Protein AF-A0A1S8ITG5-F1 (afdb_monomer_lite)

Secondary structure (DSSP, 8-state):
-PPPSTT--HHHHHHHHHTS--HHHHHHHTT--SS--HHHHHHHHTTSS-------HHHHHHHHHHHHHHH-

Structure (mmCIF, N/CA/C/O backbone):
data_AF-A0A1S8ITG5-F1
#
_entry.id   AF-A0A1S8ITG5-F1
#
loop_
_atom_site.group_PDB
_atom_site.id
_atom_site.type_symbol
_atom_site.label_atom_id
_atom_site.label_alt_id
_atom_site.label_comp_id
_atom_site.label_asym_id
_atom_site.label_entity_id
_atom_site.label_seq_id
_atom_site.pdbx_PDB_ins_code
_atom_site.Cartn_x
_atom_site.Cartn_y
_atom_site.Cartn_z
_atom_site.occupancy
_atom_site.B_iso_or_equiv
_atom_site.auth_seq_id
_atom_site.auth_comp_id
_atom_site.auth_asym_id
_atom_site.auth_atom_id
_atom_site.pdbx_PDB_model_num
ATOM 1 N N . MET A 1 1 ? -1.125 19.432 -1.581 1.00 53.50 1 MET A N 1
ATOM 2 C CA . MET A 1 1 ? -0.186 19.633 -2.705 1.00 53.50 1 MET A CA 1
ATOM 3 C C . MET A 1 1 ? 0.390 18.279 -3.064 1.00 53.50 1 MET A C 1
ATOM 5 O O . MET A 1 1 ? 0.712 17.540 -2.144 1.00 53.50 1 MET A O 1
ATOM 9 N N . ILE A 1 2 ? 0.459 17.936 -4.350 1.00 61.81 2 ILE A N 1
ATOM 10 C CA . ILE A 1 2 ? 1.120 16.705 -4.805 1.00 61.81 2 ILE A CA 1
ATOM 11 C C . ILE A 1 2 ? 2.624 16.924 -4.612 1.00 61.81 2 ILE A C 1
ATOM 13 O O . ILE A 1 2 ? 3.170 17.877 -5.165 1.00 61.81 2 ILE A O 1
ATOM 17 N N . GLN A 1 3 ? 3.262 16.117 -3.765 1.00 72.00 3 GLN A N 1
ATOM 18 C CA . GLN A 1 3 ? 4.711 16.153 -3.579 1.00 72.00 3 GLN A CA 1
ATOM 19 C C . GLN A 1 3 ? 5.383 15.251 -4.613 1.00 72.00 3 GLN A C 1
ATOM 21 O O . GLN A 1 3 ? 4.859 14.195 -4.961 1.00 72.00 3 GLN A O 1
ATOM 26 N N . SER A 1 4 ? 6.540 15.681 -5.113 1.00 85.50 4 SER A N 1
ATOM 27 C CA . SER A 1 4 ? 7.374 14.837 -5.965 1.00 85.50 4 SER A CA 1
ATOM 28 C C . SER A 1 4 ? 7.957 13.699 -5.134 1.00 85.50 4 SER A C 1
ATOM 30 O O . SER A 1 4 ? 8.556 13.949 -4.091 1.00 85.50 4 SER A O 1
ATOM 32 N N . THR A 1 5 ? 7.818 12.466 -5.611 1.00 87.69 5 THR A N 1
ATOM 33 C CA . THR A 1 5 ? 8.393 11.281 -4.960 1.00 87.69 5 THR A CA 1
ATOM 34 C C . THR A 1 5 ? 9.832 11.001 -5.395 1.00 87.69 5 THR A C 1
ATOM 36 O O . THR A 1 5 ? 10.486 10.164 -4.788 1.00 87.69 5 THR A O 1
ATOM 39 N N . LEU A 1 6 ? 10.351 11.705 -6.411 1.00 86.88 6 LEU A N 1
ATOM 40 C CA . LEU A 1 6 ? 11.673 11.441 -7.007 1.00 86.88 6 LEU A CA 1
ATOM 41 C C . LEU A 1 6 ? 12.841 11.581 -6.021 1.00 86.88 6 LEU A C 1
ATOM 43 O O . LEU A 1 6 ? 13.888 10.977 -6.223 1.00 86.88 6 LEU A O 1
ATOM 47 N N . SER A 1 7 ? 12.679 12.401 -4.983 1.00 89.62 7 SER A N 1
ATOM 48 C CA . SER A 1 7 ? 13.709 12.687 -3.980 1.00 89.62 7 SER A CA 1
ATOM 49 C C . SER A 1 7 ? 13.325 12.224 -2.573 1.00 89.62 7 SER A C 1
ATOM 51 O O . SER A 1 7 ? 13.942 12.671 -1.610 1.00 89.62 7 SER A O 1
ATOM 53 N N . MET A 1 8 ? 12.288 11.393 -2.438 1.00 92.38 8 MET A N 1
ATOM 54 C CA . MET A 1 8 ? 11.875 10.847 -1.146 1.00 92.38 8 MET A CA 1
ATOM 55 C C . MET A 1 8 ? 12.679 9.591 -0.821 1.00 92.38 8 MET A C 1
ATOM 57 O O . MET A 1 8 ? 12.891 8.733 -1.679 1.00 92.38 8 MET A O 1
ATOM 61 N N . SER A 1 9 ? 13.073 9.447 0.440 1.00 91.44 9 SER A N 1
ATOM 62 C CA . SER A 1 9 ? 13.454 8.143 0.974 1.00 91.44 9 SER A CA 1
ATOM 63 C C . SER A 1 9 ? 12.248 7.197 1.004 1.00 91.44 9 SER A C 1
ATOM 65 O O . SER A 1 9 ? 11.090 7.626 0.991 1.00 91.44 9 SER A O 1
ATOM 67 N N . HIS A 1 10 ? 12.514 5.893 1.099 1.00 86.62 10 HIS A N 1
ATOM 68 C CA . HIS A 1 10 ? 11.458 4.885 1.196 1.00 86.62 10 HIS A CA 1
ATOM 69 C C . HIS A 1 10 ? 10.510 5.150 2.378 1.00 86.62 10 HIS A C 1
ATOM 71 O O . HIS A 1 10 ? 9.290 5.113 2.230 1.00 86.62 10 HIS A O 1
ATOM 77 N N . GLN A 1 11 ? 11.064 5.512 3.537 1.00 89.50 11 GLN A N 1
ATOM 78 C CA . GLN A 1 11 ? 10.280 5.804 4.733 1.00 89.50 11 GLN A CA 1
ATOM 79 C C . GLN A 1 11 ? 9.419 7.067 4.578 1.00 89.50 11 GLN A C 1
ATOM 81 O O . GLN A 1 11 ? 8.247 7.060 4.952 1.00 89.50 11 GLN A O 1
ATOM 86 N N . GLU A 1 12 ? 9.960 8.138 3.989 1.00 91.69 12 GLU A N 1
ATOM 87 C CA . GLU A 1 12 ? 9.183 9.352 3.701 1.00 91.69 12 GLU A CA 1
ATOM 88 C C . GLU A 1 12 ? 8.033 9.065 2.735 1.00 91.69 12 GLU A C 1
ATOM 90 O O . GLU A 1 12 ? 6.925 9.567 2.924 1.00 91.69 12 GLU A O 1
ATOM 95 N N . TRP A 1 13 ? 8.275 8.21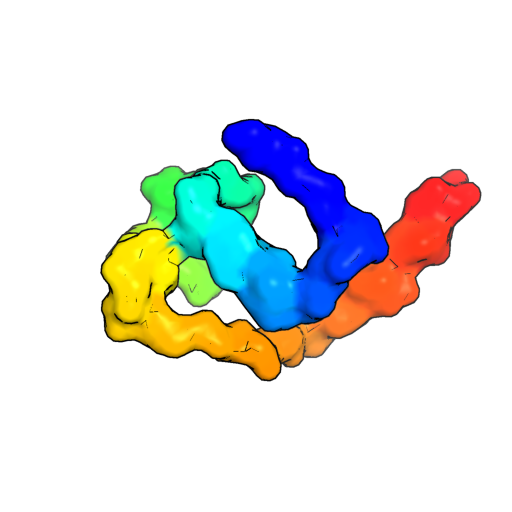6 1.735 1.00 90.19 13 TRP A N 1
ATOM 96 C CA . TRP A 1 13 ? 7.246 7.782 0.799 1.00 90.19 13 TRP A CA 1
ATOM 97 C C . TRP A 1 13 ? 6.146 6.957 1.484 1.00 90.19 13 TRP A C 1
ATOM 99 O O . TRP A 1 13 ? 4.960 7.190 1.229 1.00 90.19 13 TRP A O 1
ATOM 109 N N . LEU A 1 14 ? 6.504 6.039 2.391 1.00 89.44 14 LEU A N 1
ATOM 110 C CA . LEU A 1 14 ? 5.537 5.271 3.185 1.00 89.44 14 LEU A CA 1
ATOM 111 C C . LEU A 1 14 ? 4.656 6.188 4.052 1.00 89.44 14 LEU A C 1
ATOM 113 O O . LEU A 1 14 ? 3.429 6.039 4.060 1.00 89.44 14 LEU A O 1
ATOM 117 N N . GLU A 1 15 ? 5.257 7.170 4.725 1.00 91.12 15 GLU A N 1
ATOM 118 C CA . GLU A 1 15 ? 4.526 8.153 5.534 1.00 91.12 15 GLU A CA 1
ATOM 119 C C . GLU A 1 15 ? 3.651 9.080 4.684 1.00 91.12 15 GLU A C 1
ATOM 121 O O . GLU A 1 15 ? 2.521 9.402 5.061 1.00 91.12 15 GLU A O 1
ATOM 126 N N . ASP A 1 16 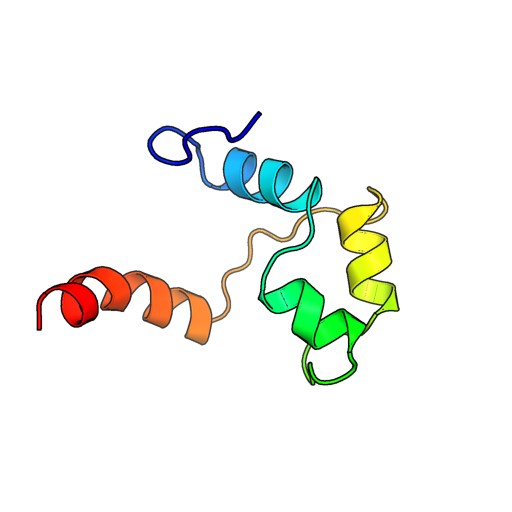? 4.120 9.505 3.510 1.00 91.50 16 ASP A N 1
ATOM 127 C CA . ASP A 1 16 ? 3.312 10.346 2.628 1.00 91.50 16 ASP A CA 1
ATOM 128 C C . ASP A 1 16 ? 2.096 9.584 2.079 1.00 91.50 16 ASP A C 1
ATOM 130 O O . ASP A 1 16 ? 0.970 10.088 2.125 1.00 91.50 16 ASP A O 1
ATOM 134 N N . ARG A 1 17 ? 2.276 8.311 1.696 1.00 90.75 17 ARG A N 1
ATOM 135 C CA . ARG A 1 17 ? 1.180 7.420 1.271 1.00 90.75 17 ARG A CA 1
ATOM 136 C C . ARG A 1 17 ? 0.127 7.185 2.340 1.00 90.75 17 ARG A C 1
ATOM 138 O O . ARG A 1 17 ? -1.023 6.878 2.011 1.00 90.75 17 ARG A O 1
ATOM 145 N N . ARG A 1 18 ? 0.483 7.311 3.616 1.00 91.69 18 ARG A N 1
ATOM 146 C CA . ARG A 1 18 ? -0.465 7.201 4.729 1.00 91.69 18 ARG A CA 1
ATOM 147 C C . ARG A 1 18 ? -1.536 8.294 4.688 1.00 91.69 18 ARG A C 1
ATOM 149 O O . ARG A 1 18 ? -2.662 8.052 5.111 1.00 91.69 18 ARG A O 1
ATOM 156 N N . LYS A 1 19 ? -1.212 9.471 4.143 1.00 92.25 19 LYS A N 1
ATOM 157 C CA . LYS A 1 19 ? -2.072 10.668 4.157 1.00 92.25 19 LYS A CA 1
ATOM 158 C C . LYS A 1 19 ? -3.212 10.633 3.134 1.00 92.25 19 LYS A C 1
ATOM 160 O O . LYS A 1 19 ? -4.080 11.501 3.170 1.00 92.25 19 LYS A O 1
ATOM 165 N N . GLY A 1 20 ? -3.212 9.670 2.214 1.00 92.69 20 GLY A N 1
ATOM 166 C CA . GLY A 1 20 ? -4.210 9.556 1.150 1.00 92.69 20 GLY A CA 1
ATOM 167 C C . GLY A 1 20 ? -4.693 8.126 0.930 1.00 92.69 20 GLY A C 1
ATOM 168 O O . GLY A 1 20 ? -4.204 7.186 1.554 1.00 92.69 20 GLY A O 1
ATOM 169 N N . ILE A 1 21 ? -5.655 7.964 0.023 1.00 95.38 21 ILE A N 1
ATOM 170 C CA . ILE A 1 21 ? -6.162 6.662 -0.429 1.00 95.38 21 ILE A CA 1
ATOM 171 C C . ILE A 1 21 ? -5.536 6.349 -1.791 1.00 95.38 21 ILE A C 1
ATOM 173 O O . ILE A 1 21 ? -5.765 7.073 -2.759 1.00 95.38 21 ILE A O 1
ATOM 177 N N . GLY A 1 22 ? -4.727 5.291 -1.853 1.00 93.00 22 GLY A N 1
ATOM 178 C CA . GLY A 1 22 ? -4.106 4.789 -3.082 1.00 93.00 22 GLY A CA 1
ATOM 179 C C . GLY A 1 22 ? -4.873 3.619 -3.707 1.00 93.00 22 GLY A C 1
ATOM 180 O O . GLY A 1 22 ? -5.858 3.131 -3.158 1.00 93.00 22 GLY A O 1
ATOM 181 N N . GLY A 1 23 ? -4.394 3.112 -4.848 1.00 93.50 23 GLY A N 1
ATOM 182 C CA . GLY A 1 23 ? -5.075 2.041 -5.594 1.00 93.50 23 GLY A CA 1
ATOM 183 C C . GLY A 1 23 ? -5.317 0.754 -4.788 1.00 93.50 23 GLY A C 1
ATOM 184 O O . GLY A 1 23 ? -6.421 0.213 -4.801 1.00 93.50 23 GLY A O 1
ATOM 185 N N . SER A 1 24 ? -4.328 0.299 -4.013 1.00 91.88 24 SER A N 1
ATOM 186 C CA . SER A 1 24 ? -4.470 -0.874 -3.132 1.00 91.88 24 SER A CA 1
ATOM 187 C C . SER A 1 24 ? -5.480 -0.658 -1.999 1.00 91.88 24 SER A C 1
ATOM 189 O O . SER A 1 24 ? -6.132 -1.600 -1.538 1.00 91.88 24 SER A O 1
ATOM 191 N N . ASP A 1 25 ? -5.623 0.587 -1.547 1.00 96.19 25 ASP A N 1
ATOM 192 C CA . ASP A 1 25 ? -6.557 0.947 -0.484 1.00 96.19 25 ASP A CA 1
ATOM 193 C C . ASP A 1 25 ? -7.991 0.871 -1.005 1.00 96.19 25 ASP A C 1
ATOM 195 O O . ASP A 1 25 ? -8.853 0.330 -0.322 1.00 96.19 25 ASP A O 1
ATOM 199 N N . VAL A 1 26 ? -8.234 1.308 -2.247 1.00 97.44 26 VAL A N 1
ATOM 200 C CA . VAL A 1 26 ? -9.553 1.213 -2.895 1.00 97.44 26 VAL A CA 1
ATOM 201 C C . VAL A 1 26 ? -10.034 -0.237 -2.964 1.00 97.44 26 VAL A C 1
ATOM 203 O O . VAL A 1 26 ? -11.154 -0.522 -2.547 1.00 97.44 26 VAL A O 1
ATOM 206 N N . ALA A 1 27 ? -9.189 -1.172 -3.410 1.00 97.44 27 ALA A N 1
ATOM 207 C CA . ALA A 1 27 ? -9.555 -2.592 -3.440 1.00 97.44 27 ALA A CA 1
ATOM 208 C C . ALA A 1 27 ? -9.899 -3.131 -2.039 1.00 97.44 27 ALA A C 1
ATOM 210 O O . ALA A 1 27 ? -10.827 -3.921 -1.882 1.00 97.44 27 ALA A O 1
ATOM 211 N N . THR A 1 28 ? -9.184 -2.667 -1.011 1.00 97.75 28 THR A N 1
ATOM 212 C CA . THR A 1 28 ? -9.435 -3.040 0.389 1.00 97.75 28 THR A CA 1
ATOM 213 C C . THR A 1 28 ? -10.753 -2.463 0.910 1.00 97.75 28 THR A C 1
ATOM 215 O O . THR A 1 28 ? -11.527 -3.177 1.542 1.00 97.75 28 THR A O 1
ATOM 218 N N . ILE A 1 29 ? -11.040 -1.194 0.604 1.00 97.31 29 ILE A N 1
ATOM 219 C CA . ILE A 1 29 ? -12.289 -0.505 0.969 1.00 97.31 29 ILE A CA 1
ATOM 220 C C . ILE A 1 29 ? -13.496 -1.202 0.339 1.00 97.31 29 ILE A C 1
ATOM 222 O O . ILE A 1 29 ? -14.519 -1.374 0.996 1.00 97.31 29 ILE A O 1
ATOM 226 N N . LEU A 1 30 ? -13.366 -1.635 -0.916 1.00 97.62 30 LEU A N 1
ATOM 227 C CA . LEU A 1 30 ? -14.420 -2.345 -1.642 1.00 97.62 30 LEU A CA 1
ATOM 228 C C . LEU A 1 30 ? -14.548 -3.828 -1.247 1.00 97.62 30 LEU A C 1
ATOM 230 O O . LEU A 1 30 ? -15.408 -4.520 -1.783 1.00 97.62 30 LEU A O 1
ATOM 234 N N . GLY A 1 31 ? -13.705 -4.333 -0.338 1.00 96.38 31 GLY A N 1
ATOM 235 C CA . GLY A 1 31 ? -13.724 -5.738 0.082 1.00 96.38 31 GLY A CA 1
ATOM 236 C C . GLY A 1 31 ? -13.221 -6.721 -0.982 1.00 96.38 31 GLY A C 1
ATOM 237 O O . GLY A 1 31 ? -13.498 -7.912 -0.893 1.00 96.38 31 GLY A O 1
ATOM 238 N N . LEU A 1 32 ? -12.483 -6.236 -1.984 1.00 97.25 32 LEU A N 1
ATOM 239 C CA . LEU A 1 32 ? -11.908 -7.035 -3.073 1.00 97.25 32 LEU A CA 1
ATOM 240 C C . LEU A 1 32 ? -10.471 -7.494 -2.777 1.00 97.25 32 LEU A C 1
ATOM 242 O O . LEU A 1 32 ? -9.879 -8.235 -3.558 1.00 97.25 32 LEU A O 1
ATOM 246 N N . ASN A 1 33 ? -9.888 -7.040 -1.666 1.00 95.94 33 ASN A N 1
ATOM 247 C CA . ASN A 1 33 ? -8.541 -7.410 -1.254 1.00 95.94 33 ASN A CA 1
ATOM 248 C C . ASN A 1 33 ? -8.564 -8.620 -0.306 1.00 95.94 33 ASN A C 1
ATOM 250 O O . ASN A 1 33 ? -9.053 -8.523 0.816 1.00 95.94 33 ASN A O 1
ATOM 254 N N . GLN A 1 34 ? -7.974 -9.739 -0.731 1.00 95.69 34 GLN A N 1
ATOM 255 C CA . GLN A 1 34 ? -7.848 -10.948 0.094 1.00 95.69 34 GLN A CA 1
ATOM 256 C C . GLN A 1 34 ? -6.727 -10.880 1.149 1.00 95.69 34 GLN A C 1
ATOM 258 O O . GLN A 1 34 ? -6.698 -11.695 2.066 1.00 95.69 34 GLN A O 1
ATOM 263 N N . TYR A 1 35 ? -5.797 -9.928 1.026 1.00 92.50 35 TYR A N 1
ATOM 264 C CA . TYR A 1 35 ? -4.605 -9.828 1.877 1.00 92.50 35 TYR A CA 1
ATOM 265 C C . TYR A 1 35 ? -4.753 -8.824 3.024 1.00 92.50 35 TYR A C 1
ATOM 267 O O . TYR A 1 35 ? -3.979 -8.863 3.981 1.00 92.50 35 TYR A O 1
ATOM 275 N N . LYS A 1 36 ? -5.711 -7.896 2.929 1.00 94.25 36 LYS A N 1
ATOM 276 C CA . LYS A 1 36 ? -5.901 -6.816 3.903 1.00 94.25 36 LYS A CA 1
ATOM 277 C C . LYS A 1 36 ? -7.383 -6.548 4.118 1.00 94.25 36 LYS A C 1
ATOM 279 O O . LYS A 1 36 ? -8.136 -6.411 3.162 1.00 94.25 36 LYS A O 1
ATOM 284 N N . SER A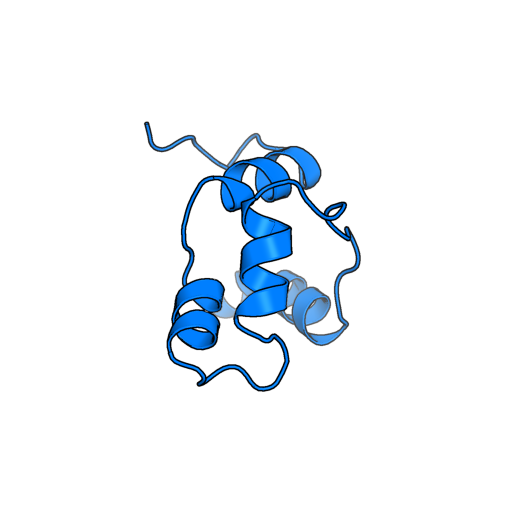 1 37 ? -7.783 -6.428 5.380 1.00 96.56 37 SER A N 1
ATOM 285 C CA . SER A 1 37 ? -9.138 -6.029 5.775 1.00 96.56 37 SER A CA 1
ATOM 286 C C . SER A 1 37 ? -9.300 -4.506 5.853 1.00 96.56 37 SER A C 1
ATOM 288 O O . SER A 1 37 ? -8.335 -3.772 6.077 1.00 96.56 37 SER A O 1
ATOM 290 N N . ALA A 1 38 ? -10.543 -4.023 5.763 1.00 97.06 38 ALA A N 1
ATOM 291 C CA . ALA A 1 38 ? -10.863 -2.604 5.945 1.00 97.06 38 ALA A CA 1
ATOM 292 C C . ALA A 1 38 ? -10.424 -2.062 7.321 1.00 97.06 38 ALA A C 1
ATOM 294 O O . ALA A 1 38 ? -9.980 -0.920 7.421 1.00 97.06 38 ALA A O 1
ATOM 295 N N . TYR A 1 39 ? -10.484 -2.887 8.372 1.00 96.69 39 TYR A N 1
ATOM 296 C CA . TYR A 1 39 ? -10.018 -2.507 9.708 1.00 96.69 39 TYR A CA 1
ATOM 297 C C . TYR A 1 39 ? -8.497 -2.320 9.765 1.00 96.69 39 TYR A C 1
ATOM 299 O O . TYR A 1 39 ? -8.021 -1.321 10.298 1.00 96.69 39 TYR A O 1
ATOM 307 N N . GLN A 1 40 ? -7.726 -3.234 9.166 1.00 95.62 40 GLN A N 1
ATOM 308 C CA . GLN A 1 40 ? -6.268 -3.085 9.075 1.00 95.62 40 GLN A CA 1
ATOM 309 C C . GLN A 1 40 ? -5.882 -1.828 8.294 1.00 95.62 40 GLN A C 1
ATOM 311 O O . GLN A 1 40 ? -5.014 -1.080 8.735 1.00 95.62 40 GLN A O 1
ATOM 316 N N . LEU A 1 41 ? -6.568 -1.553 7.181 1.00 95.81 41 LEU A N 1
ATOM 317 C CA . LEU A 1 41 ? -6.363 -0.315 6.435 1.00 95.81 41 LEU A CA 1
ATOM 318 C C . LEU A 1 41 ? -6.665 0.924 7.292 1.00 95.81 41 LEU A C 1
ATOM 320 O O . LEU A 1 41 ? -5.896 1.882 7.273 1.00 95.81 41 LEU A O 1
ATOM 324 N N . TRP A 1 42 ? -7.759 0.917 8.057 1.00 96.06 42 TRP A N 1
ATOM 325 C CA . TRP A 1 42 ? -8.087 2.022 8.957 1.00 96.06 42 TRP A CA 1
ATOM 326 C C . TRP A 1 42 ? -6.984 2.257 9.995 1.00 96.06 42 TRP A C 1
ATOM 328 O O . TRP A 1 42 ? -6.544 3.397 10.153 1.00 96.06 42 TRP A O 1
ATOM 338 N N . LEU A 1 43 ? -6.484 1.197 10.642 1.00 96.25 43 LEU A N 1
ATOM 339 C CA . LEU A 1 43 ? -5.370 1.288 11.594 1.00 96.25 43 LEU A CA 1
ATOM 340 C C . LEU A 1 43 ? -4.125 1.914 10.948 1.00 96.25 43 LEU A C 1
ATOM 342 O O . LEU A 1 43 ? -3.515 2.823 11.518 1.00 96.25 43 LEU A O 1
ATOM 346 N N . GLU A 1 44 ? -3.774 1.459 9.740 1.00 94.38 44 GLU A N 1
ATOM 347 C CA . GLU A 1 44 ? -2.651 2.000 8.976 1.00 94.38 44 GLU A CA 1
ATOM 348 C C . GLU A 1 44 ? -2.852 3.488 8.690 1.00 94.38 44 GLU A C 1
ATOM 350 O O . GLU A 1 44 ? -1.975 4.278 9.013 1.00 94.38 44 GLU A O 1
ATOM 355 N N . LYS A 1 45 ? -4.004 3.915 8.161 1.00 95.00 45 LYS A N 1
ATOM 356 C CA . LYS A 1 45 ? -4.236 5.319 7.771 1.00 95.00 45 LYS A CA 1
ATOM 357 C C . LYS A 1 45 ? -4.383 6.285 8.949 1.00 95.00 45 LYS A C 1
ATOM 359 O O . LYS A 1 45 ? -4.153 7.476 8.777 1.00 95.00 45 LYS A O 1
ATOM 364 N N . THR A 1 46 ? -4.723 5.794 10.140 1.00 94.88 46 THR A N 1
ATOM 365 C CA . THR A 1 46 ? -5.036 6.638 11.312 1.00 94.88 46 THR A CA 1
ATOM 366 C C . THR A 1 46 ? -3.947 6.704 12.380 1.00 94.88 46 THR A C 1
ATOM 368 O O . THR A 1 46 ? -4.210 7.162 13.491 1.00 94.88 46 THR A O 1
ATOM 371 N N . GLY A 1 47 ? -2.722 6.269 12.094 1.00 93.25 47 GLY A N 1
ATOM 372 C CA . GLY A 1 47 ? -1.649 6.379 13.092 1.00 93.25 47 GLY A CA 1
ATOM 373 C C . GLY A 1 47 ? -1.538 5.196 14.051 1.00 93.25 47 GLY A C 1
ATOM 374 O O . GLY A 1 47 ? -0.623 5.178 14.858 1.00 93.25 47 GLY A O 1
ATOM 375 N N . GLN A 1 48 ? -2.457 4.227 14.007 1.00 96.12 48 GLN A N 1
ATOM 376 C CA . GLN A 1 48 ? -2.644 3.273 15.114 1.00 96.12 48 GLN A CA 1
ATOM 377 C C . GLN A 1 48 ? -1.671 2.091 15.085 1.00 96.12 48 GLN A C 1
ATOM 379 O O . GLN A 1 48 ? -1.590 1.328 16.045 1.00 96.12 48 GLN A O 1
ATOM 384 N N . VAL A 1 49 ? -0.953 1.922 13.976 1.00 94.00 49 VAL A N 1
ATOM 385 C CA . VAL A 1 49 ? 0.110 0.929 13.813 1.00 94.00 49 VAL A CA 1
ATOM 386 C C . VAL A 1 49 ? 1.327 1.562 13.150 1.00 94.00 49 VAL A C 1
ATOM 388 O O . VAL A 1 49 ? 1.196 2.496 12.350 1.00 94.00 49 VAL A O 1
ATOM 391 N N . GLU A 1 50 ? 2.496 1.020 13.478 1.00 89.44 50 GLU A N 1
ATOM 392 C CA . GLU A 1 50 ? 3.756 1.313 12.797 1.00 89.44 50 GLU A CA 1
ATOM 393 C C . GLU A 1 50 ? 3.711 0.803 11.354 1.00 89.44 50 GLU A C 1
ATOM 395 O O . GLU A 1 50 ? 3.189 -0.286 11.075 1.00 89.44 50 GLU A O 1
ATOM 400 N N . LEU A 1 51 ? 4.271 1.585 10.433 1.00 82.38 51 LEU A N 1
ATOM 401 C CA . LEU A 1 51 ? 4.415 1.162 9.046 1.00 82.38 51 LEU A CA 1
ATOM 402 C C . LEU A 1 51 ? 5.502 0.090 8.980 1.00 82.38 51 LEU A C 1
ATOM 404 O O . LEU A 1 51 ? 6.648 0.310 9.366 1.00 82.38 51 LEU A O 1
ATOM 408 N N . LYS A 1 52 ? 5.133 -1.100 8.505 1.00 78.44 52 LYS A N 1
ATOM 409 C CA . LYS A 1 52 ? 6.100 -2.172 8.282 1.00 78.44 52 LYS A CA 1
ATOM 410 C C . LYS A 1 52 ? 6.849 -1.907 6.987 1.00 78.44 52 LYS A C 1
ATOM 412 O O . LYS A 1 52 ? 6.260 -1.995 5.913 1.00 78.44 52 LYS A O 1
ATOM 417 N N . ASP A 1 53 ? 8.148 -1.672 7.103 1.00 70.12 53 ASP A N 1
ATOM 418 C CA . ASP A 1 53 ? 9.080 -1.723 5.979 1.00 70.12 53 ASP A CA 1
ATOM 419 C C . ASP A 1 53 ? 9.482 -3.184 5.725 1.00 70.12 53 ASP A C 1
ATOM 421 O O . ASP A 1 53 ? 10.584 -3.633 6.032 1.00 70.12 53 ASP A O 1
ATOM 425 N N . THR A 1 54 ? 8.511 -4.008 5.335 1.00 70.56 54 THR A N 1
ATOM 426 C CA . THR A 1 54 ? 8.777 -5.408 4.994 1.00 70.56 54 THR A CA 1
ATOM 427 C C . THR A 1 54 ? 8.202 -5.673 3.621 1.00 70.56 54 THR A C 1
ATOM 429 O O . THR A 1 54 ? 6.998 -5.895 3.472 1.00 70.56 54 THR A O 1
ATOM 432 N N . GLU A 1 55 ? 9.065 -5.627 2.611 1.00 74.31 55 GLU A N 1
ATOM 433 C CA . GLU A 1 55 ? 8.681 -6.004 1.259 1.00 74.31 55 GLU A CA 1
ATOM 434 C C . GLU A 1 55 ? 8.415 -7.508 1.199 1.00 74.31 55 GLU A C 1
ATOM 436 O O . GLU A 1 55 ? 9.253 -8.338 1.552 1.00 74.31 55 GLU A O 1
ATOM 441 N N . SER A 1 56 ? 7.217 -7.873 0.749 1.00 87.75 56 SER A N 1
ATOM 442 C CA . SER A 1 56 ? 6.936 -9.252 0.360 1.00 87.75 56 SER A CA 1
ATOM 443 C C . SER A 1 56 ? 7.727 -9.609 -0.901 1.00 87.75 56 SER A C 1
ATOM 445 O O . SER A 1 56 ? 7.946 -8.741 -1.742 1.00 87.75 56 SER A O 1
ATOM 447 N N . GLU A 1 57 ? 8.062 -10.881 -1.098 1.00 93.31 57 GLU A N 1
ATOM 448 C CA . GLU A 1 57 ? 8.758 -11.342 -2.308 1.00 93.31 57 GLU A CA 1
ATOM 449 C C . GLU A 1 57 ? 8.079 -10.903 -3.631 1.00 93.31 57 GLU A C 1
ATOM 451 O O . GLU A 1 57 ? 8.789 -10.443 -4.526 1.00 93.31 57 GLU A O 1
ATOM 456 N N . PRO A 1 58 ? 6.732 -10.917 -3.773 1.00 91.69 58 PRO A N 1
ATOM 457 C CA . PRO A 1 58 ? 6.078 -10.364 -4.963 1.00 91.69 58 PRO A CA 1
ATOM 458 C C . PRO A 1 58 ? 6.299 -8.858 -5.159 1.00 91.69 58 PRO A C 1
ATOM 460 O O . PRO A 1 58 ? 6.409 -8.405 -6.294 1.00 91.69 58 PRO A O 1
ATOM 463 N N . ALA A 1 59 ? 6.363 -8.085 -4.070 1.00 89.69 59 ALA A N 1
ATOM 464 C CA . ALA A 1 59 ? 6.642 -6.649 -4.134 1.00 89.69 59 ALA A CA 1
ATOM 465 C C . ALA A 1 59 ? 8.090 -6.397 -4.575 1.00 89.69 59 ALA A C 1
ATOM 467 O O . ALA A 1 59 ? 8.315 -5.612 -5.491 1.00 89.69 59 ALA A O 1
ATOM 468 N N . TYR A 1 60 ? 9.038 -7.152 -4.009 1.00 92.94 60 TYR A N 1
ATOM 469 C CA . TYR A 1 60 ? 10.447 -7.098 -4.392 1.00 92.94 60 TYR A CA 1
ATOM 470 C C . TYR A 1 60 ? 10.640 -7.346 -5.895 1.00 92.94 60 TYR A C 1
ATOM 472 O O . TYR A 1 60 ? 11.222 -6.517 -6.594 1.00 92.94 60 TYR A O 1
ATOM 480 N N . TRP A 1 61 ? 10.106 -8.454 -6.423 1.00 95.69 61 TRP A N 1
ATOM 481 C CA . TRP A 1 61 ? 10.234 -8.759 -7.852 1.00 95.69 61 TRP A CA 1
ATOM 482 C C . TRP A 1 61 ? 9.465 -7.782 -8.743 1.00 95.69 61 TRP A C 1
ATOM 484 O O . TRP A 1 61 ? 9.921 -7.497 -9.848 1.00 95.69 61 TRP A O 1
ATOM 494 N N . GLY A 1 62 ? 8.341 -7.238 -8.264 1.00 94.06 62 GLY A N 1
ATOM 495 C CA . GLY A 1 62 ? 7.619 -6.164 -8.945 1.00 94.06 62 GLY A CA 1
ATOM 496 C C . GLY A 1 62 ? 8.493 -4.926 -9.145 1.00 94.06 62 GLY A C 1
ATOM 497 O O . GLY A 1 62 ? 8.637 -4.471 -10.275 1.00 94.06 62 GLY A O 1
ATOM 498 N N . ASN A 1 63 ? 9.140 -4.451 -8.077 1.00 91.06 63 ASN A N 1
ATOM 499 C CA . ASN A 1 63 ? 10.042 -3.297 -8.125 1.00 91.06 63 ASN A CA 1
ATOM 500 C C . ASN A 1 63 ? 11.267 -3.564 -9.018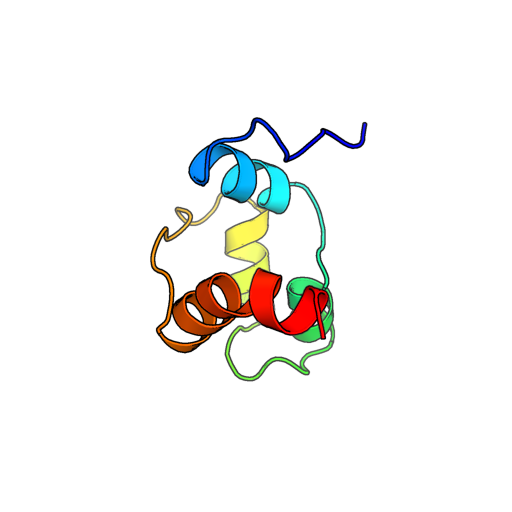 1.00 91.06 63 ASN A C 1
ATOM 502 O O . ASN A 1 63 ? 11.638 -2.728 -9.838 1.00 91.06 63 ASN A O 1
ATOM 506 N N . VAL A 1 64 ? 11.890 -4.745 -8.892 1.00 95.44 64 VAL A N 1
ATOM 507 C CA . VAL A 1 64 ? 13.077 -5.123 -9.687 1.00 95.44 64 VAL A CA 1
ATOM 508 C C . VAL A 1 64 ? 12.772 -5.164 -11.188 1.00 95.44 64 VAL A C 1
ATOM 510 O O . VAL A 1 64 ? 13.626 -4.805 -11.997 1.00 95.44 64 VAL A O 1
ATOM 513 N N . LEU A 1 65 ? 11.574 -5.612 -11.571 1.00 97.06 65 LEU A N 1
ATOM 514 C CA . LEU A 1 65 ? 11.191 -5.784 -12.975 1.00 97.06 65 LEU A CA 1
ATOM 515 C C . LEU A 1 65 ? 10.471 -4.568 -13.574 1.00 97.06 65 LEU A C 1
ATOM 517 O O . LEU A 1 65 ? 10.274 -4.544 -14.789 1.00 97.06 65 LEU A O 1
ATOM 521 N N . GLU A 1 66 ? 10.111 -3.563 -12.771 1.00 95.69 66 GLU A N 1
ATOM 522 C CA . GLU A 1 66 ? 9.329 -2.401 -13.212 1.00 95.69 66 GLU A CA 1
ATOM 523 C C . GLU A 1 66 ? 9.976 -1.686 -14.408 1.00 95.69 66 GLU A C 1
ATOM 525 O O . GLU A 1 66 ? 9.329 -1.475 -15.433 1.00 95.69 66 GLU A O 1
ATOM 530 N N . GLU A 1 67 ? 11.274 -1.375 -14.322 1.00 96.12 67 GLU A N 1
ATOM 531 C CA . GLU A 1 67 ? 11.987 -0.656 -15.386 1.00 96.12 67 GLU A CA 1
ATOM 532 C C . GLU A 1 67 ? 12.144 -1.495 -16.662 1.00 96.12 67 GLU A C 1
ATOM 534 O O . GLU A 1 67 ? 12.079 -0.959 -17.768 1.00 96.12 67 GLU A O 1
ATOM 539 N N . VAL A 1 68 ? 12.349 -2.808 -16.517 1.00 97.00 68 VAL A N 1
ATOM 540 C CA . VAL A 1 68 ? 12.469 -3.723 -17.660 1.00 97.00 68 VAL A CA 1
ATOM 541 C C . VAL A 1 68 ? 11.148 -3.761 -18.421 1.00 97.00 68 VAL A C 1
ATOM 543 O O . VAL A 1 68 ? 11.138 -3.550 -19.627 1.00 97.00 68 VAL A O 1
ATOM 546 N N . VAL A 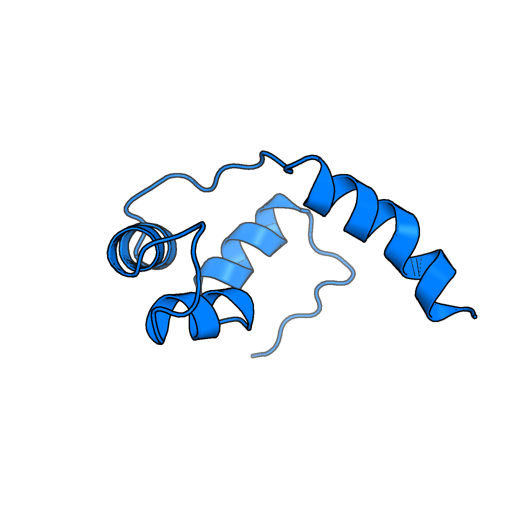1 69 ? 10.031 -3.949 -17.711 1.00 96.31 69 VAL A N 1
ATOM 547 C CA . VAL A 1 69 ? 8.691 -3.990 -18.315 1.00 96.31 69 VAL A CA 1
ATOM 548 C C . VAL A 1 69 ? 8.311 -2.649 -18.943 1.00 96.31 69 VAL A C 1
ATOM 550 O O . VAL A 1 69 ? 7.658 -2.638 -19.975 1.00 96.31 69 VAL A O 1
ATOM 553 N N . ALA A 1 70 ? 8.718 -1.520 -18.358 1.00 95.88 70 ALA A N 1
ATOM 554 C CA . ALA A 1 70 ? 8.406 -0.198 -18.901 1.00 95.88 70 ALA A CA 1
ATOM 555 C C . ALA A 1 70 ? 9.129 0.129 -20.225 1.00 95.88 70 ALA A C 1
ATOM 557 O O . ALA A 1 70 ? 8.719 1.060 -20.922 1.00 95.88 70 ALA A O 1
ATOM 558 N N . LYS A 1 71 ? 10.227 -0.570 -20.541 1.00 95.75 71 LYS A N 1
ATOM 559 C CA . LYS A 1 71 ? 11.040 -0.347 -21.748 1.00 95.75 71 LYS A CA 1
ATOM 560 C C . LYS A 1 71 ? 10.616 -1.196 -22.949 1.00 95.75 71 LYS A C 1
ATOM 562 O O . LYS A 1 71 ? 10.920 -0.792 -24.071 1.00 95.75 71 LYS A O 1
ATOM 567 N N . GLU A 1 72 ? 9.986 -2.344 -22.709 1.00 83.19 72 GLU A N 1
ATOM 568 C CA . GLU A 1 72 ? 9.450 -3.253 -23.739 1.00 83.19 72 GLU A CA 1
ATOM 569 C C . GLU A 1 72 ? 8.081 -2.781 -24.256 1.00 83.19 72 GLU A C 1
ATOM 571 O O . GLU A 1 72 ? 7.855 -2.864 -25.485 1.00 83.19 72 GLU A O 1
#

Organism: Enterococcus faecium (NCBI:txid1352)

pLDDT: mean 90.88, std 8.4, range [53.5, 97.75]

InterPro domains:
  IPR011335 Restriction endonuclease type II-like [SSF52980] (4-71)
  IPR011604 PD-(D/E)XK endonuclease-like domain superfamily 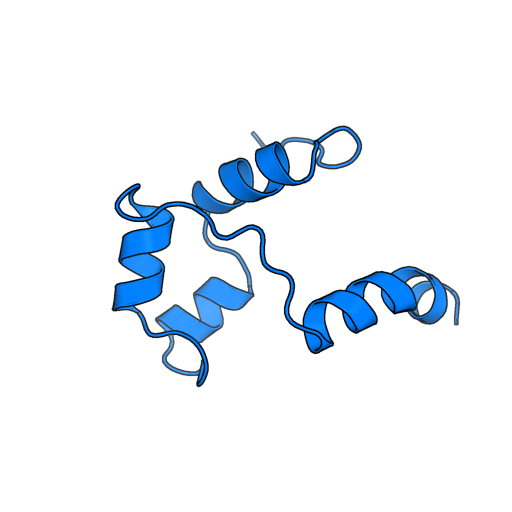[G3DSA:3.90.320.10] (9-72)
  IPR019080 YqaJ viral recombinase [PF09588] (12-72)

Radius of gyration: 13.81 Å; chains: 1; bounding box: 28×31×39 Å

Sequence (72 aa):
MIQSTLSMSHQEWLEDRRKGIGGSDVATILGLNQYKSAYQLWLEKTGQVELKDTESEPAYWGNVLEEVVAKE

Foldseek 3Di:
DDDDPPPDDPVRVLVVPLQDQDPQNVCQVVVNDPPDHPVRNVCSSPVNDDDDPDDDPVNVVCVVCVVVVVVD